Protein AF-A0A4V1R1K6-F1 (afdb_monomer)

Secondary structure (DSSP, 8-state):
----PPEEE-HHHHHHHHHHHHTT--HHHHHHHHHHT-PPPP-STT---THHHHHHHHH-HHHHHHHHHH-EEES---HHHHHHHHHHHS----EEE--TTT-EEEEE--HHHHHHHHHH--TTEEEEEEETTEEEEEEGGG-

pLDDT: mean 93.84, std 9.28, range [38.75, 98.69]

Solvent-accessible surface area (backbone atoms only — not comparable to full-atom values): 8120 Å² total; per-residue (Å²): 129,87,79,75,75,66,24,76,32,51,53,63,58,47,41,45,52,32,48,46,45,64,75,65,48,50,63,69,53,48,54,48,23,37,74,72,61,68,59,73,84,55,88,57,98,76,64,51,69,46,65,57,52,28,57,46,34,76,78,38,46,70,50,49,53,36,30,62,76,75,35,41,24,28,66,56,78,51,54,69,58,49,48,52,38,44,34,54,66,65,71,42,77,72,50,74,40,84,48,87,93,60,43,22,33,37,37,73,49,55,77,65,56,46,52,53,52,62,58,33,49,19,89,63,46,45,81,40,84,72,54,91,59,26,32,32,39,30,47,49,92,74,109

Structure (mmCIF, N/CA/C/O backbone):
data_AF-A0A4V1R1K6-F1
#
_entry.id   AF-A0A4V1R1K6-F1
#
loop_
_atom_site.group_PDB
_atom_site.id
_atom_site.type_symbol
_atom_site.label_atom_id
_atom_site.label_alt_id
_atom_site.label_comp_id
_atom_site.label_asym_id
_atom_site.label_entity_id
_atom_site.label_seq_id
_atom_site.pdbx_PDB_ins_code
_atom_site.Cartn_x
_atom_site.Cartn_y
_atom_site.Cartn_z
_atom_site.occupancy
_atom_site.B_iso_or_equiv
_atom_site.auth_seq_id
_atom_site.auth_comp_id
_atom_site.auth_asym_id
_atom_site.auth_atom_id
_atom_site.pdbx_PDB_model_num
ATOM 1 N N . MET A 1 1 ? 1.225 -26.302 6.228 1.00 38.75 1 MET A N 1
ATOM 2 C CA . MET A 1 1 ? 1.444 -24.854 6.420 1.00 38.75 1 MET A CA 1
ATOM 3 C C . MET A 1 1 ? 0.211 -24.168 5.879 1.00 38.75 1 MET A C 1
ATOM 5 O O . MET A 1 1 ? -0.036 -24.297 4.688 1.00 38.75 1 MET A O 1
ATOM 9 N N . SER A 1 2 ? -0.620 -23.575 6.734 1.00 41.19 2 SER A N 1
ATOM 10 C CA . SER A 1 2 ? -1.810 -22.861 6.271 1.00 41.19 2 SER A CA 1
ATOM 11 C C . SER A 1 2 ? -1.349 -21.675 5.433 1.00 41.19 2 SER A C 1
ATOM 13 O O . SER A 1 2 ? -0.688 -20.775 5.942 1.00 41.19 2 SER A O 1
ATOM 15 N N . THR A 1 3 ? -1.617 -21.717 4.134 1.00 48.78 3 THR A N 1
ATOM 16 C CA . THR A 1 3 ? -1.429 -20.585 3.229 1.00 48.78 3 THR A CA 1
ATOM 17 C C . THR A 1 3 ? -2.539 -19.589 3.523 1.00 48.78 3 THR A C 1
ATOM 19 O O . THR A 1 3 ? -3.553 -19.569 2.826 1.00 48.78 3 THR A O 1
ATOM 22 N N . GLU A 1 4 ? -2.410 -18.827 4.609 1.00 65.75 4 GLU A N 1
ATOM 23 C CA . GLU A 1 4 ? -3.283 -17.676 4.813 1.00 65.75 4 GLU A CA 1
ATOM 24 C C . GLU A 1 4 ? -3.049 -16.719 3.648 1.00 65.75 4 GLU A C 1
ATOM 26 O O . GLU A 1 4 ? -1.945 -16.218 3.430 1.00 65.75 4 GLU A O 1
ATOM 31 N N . GLN A 1 5 ? -4.084 -16.553 2.827 1.00 74.62 5 GLN A N 1
ATOM 32 C CA . GLN A 1 5 ? -4.049 -15.608 1.725 1.00 74.62 5 GLN A CA 1
ATOM 33 C C . GLN A 1 5 ? -3.929 -14.190 2.302 1.00 74.62 5 GLN A C 1
ATOM 35 O O . GLN A 1 5 ? -4.580 -13.893 3.309 1.00 74.62 5 GLN A O 1
ATOM 40 N N . PRO A 1 6 ? -3.113 -13.311 1.693 1.00 85.31 6 PRO A N 1
ATOM 41 C CA . PRO A 1 6 ? -2.969 -11.944 2.174 1.00 85.31 6 PRO A CA 1
ATOM 42 C C . PRO A 1 6 ? -4.320 -11.223 2.132 1.00 85.31 6 PRO A C 1
ATOM 44 O O . PRO A 1 6 ? -5.139 -11.473 1.243 1.00 85.31 6 PRO A O 1
ATOM 47 N N . ALA A 1 7 ? -4.543 -10.301 3.072 1.00 96.56 7 ALA A N 1
ATOM 48 C CA . ALA A 1 7 ? -5.700 -9.417 3.018 1.00 96.56 7 ALA A CA 1
ATOM 49 C C . ALA A 1 7 ? -5.720 -8.675 1.675 1.00 96.56 7 ALA A C 1
ATOM 51 O O . ALA A 1 7 ? -4.693 -8.173 1.223 1.00 96.56 7 ALA A O 1
ATOM 52 N N . LEU A 1 8 ? -6.878 -8.616 1.022 1.00 97.69 8 LEU A N 1
ATOM 53 C CA . LEU A 1 8 ? -7.015 -7.937 -0.261 1.00 97.69 8 LEU A CA 1
ATOM 54 C C . LEU A 1 8 ? -7.583 -6.540 -0.045 1.00 97.69 8 LEU A C 1
ATOM 56 O O . LEU A 1 8 ? -8.764 -6.398 0.274 1.00 97.69 8 LEU A O 1
ATOM 60 N N . LEU A 1 9 ? -6.766 -5.517 -0.277 1.00 98.44 9 LEU A N 1
ATOM 61 C CA . LEU A 1 9 ? -7.178 -4.117 -0.193 1.00 98.44 9 LEU A CA 1
ATOM 62 C C . LEU A 1 9 ? -7.427 -3.525 -1.580 1.00 98.44 9 LEU A C 1
ATOM 64 O O . LEU A 1 9 ? -6.818 -3.939 -2.575 1.00 98.44 9 LEU A O 1
ATOM 68 N N . SER A 1 10 ? -8.327 -2.542 -1.665 1.00 98.12 10 SER A N 1
ATOM 69 C CA . SER A 1 10 ? -8.318 -1.661 -2.831 1.00 98.12 10 SER A CA 1
ATOM 70 C C . SER A 1 10 ? -7.004 -0.868 -2.857 1.00 98.12 10 SER A C 1
ATOM 72 O O . SER A 1 10 ? -6.302 -0.760 -1.850 1.00 98.12 10 SER A O 1
ATOM 74 N N . GLN A 1 11 ? -6.645 -0.306 -4.012 1.00 97.44 11 GLN A N 1
ATOM 75 C CA . GLN A 1 11 ? -5.442 0.524 -4.094 1.00 97.44 11 GLN A CA 1
ATOM 76 C C . GLN A 1 11 ? -5.547 1.786 -3.226 1.00 97.44 11 GLN A C 1
ATOM 78 O O . GLN A 1 11 ? -4.530 2.257 -2.728 1.00 97.44 11 GLN A O 1
ATOM 83 N N . TRP A 1 12 ? -6.761 2.309 -3.031 1.00 97.06 12 TRP A N 1
ATOM 84 C CA . TRP A 1 12 ? -7.000 3.464 -2.172 1.00 97.06 12 TRP A CA 1
ATOM 85 C C . TRP A 1 12 ? -6.819 3.110 -0.695 1.00 97.06 12 TRP A C 1
ATOM 87 O O . TRP A 1 12 ? -6.033 3.763 -0.022 1.00 97.06 12 TRP A O 1
ATOM 97 N N . ASP A 1 13 ? -7.430 2.021 -0.215 1.00 98.44 13 ASP A N 1
ATOM 98 C CA . ASP A 1 13 ? -7.288 1.594 1.189 1.00 98.44 13 ASP A CA 1
ATOM 99 C C . ASP A 1 13 ? -5.831 1.271 1.539 1.00 98.44 13 ASP A C 1
ATOM 101 O O . ASP A 1 13 ? -5.358 1.597 2.625 1.00 98.44 13 ASP A O 1
ATOM 105 N N . ALA A 1 14 ? -5.097 0.667 0.597 1.00 98.44 14 ALA A N 1
ATOM 106 C CA . ALA A 1 14 ? -3.663 0.448 0.740 1.00 98.44 14 ALA A CA 1
ATOM 107 C C . ALA A 1 14 ? -2.898 1.771 0.892 1.00 98.44 14 ALA A C 1
ATOM 109 O O . ALA A 1 14 ? -2.032 1.876 1.752 1.00 98.44 14 ALA A O 1
ATOM 110 N N . LEU A 1 15 ? -3.229 2.789 0.090 1.00 97.69 15 LEU A N 1
ATOM 111 C CA . LEU A 1 15 ? -2.595 4.105 0.178 1.00 97.69 15 LEU A CA 1
ATOM 112 C C . LEU A 1 15 ? -2.906 4.800 1.512 1.00 97.69 15 LEU A C 1
ATOM 114 O O . LEU A 1 15 ? -1.998 5.357 2.118 1.00 97.69 15 LEU A O 1
ATOM 118 N N . LEU A 1 16 ? -4.150 4.722 1.996 1.00 98.31 16 LEU A N 1
ATOM 119 C CA . LEU A 1 16 ? -4.532 5.255 3.309 1.00 98.31 16 LEU A CA 1
ATOM 120 C C . LEU A 1 16 ? -3.752 4.570 4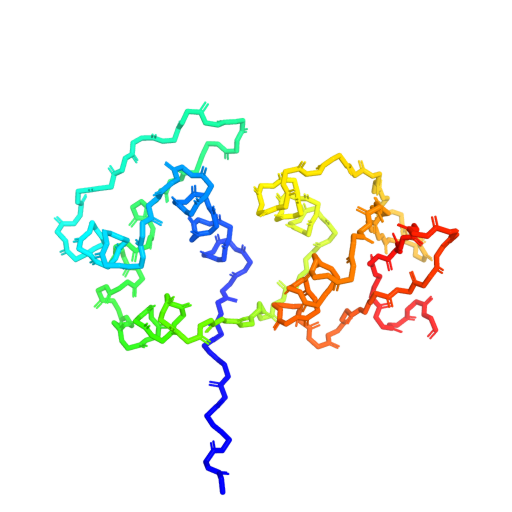.440 1.00 98.31 16 LEU A C 1
ATOM 122 O O . LEU A 1 16 ? -3.243 5.238 5.336 1.00 98.31 16 LEU A O 1
ATOM 126 N N . LEU A 1 17 ? -3.622 3.242 4.386 1.00 98.44 17 LEU A N 1
ATOM 127 C CA . LEU A 1 17 ? -2.861 2.487 5.379 1.00 98.44 17 LEU A CA 1
ATOM 128 C C . LEU A 1 17 ? -1.374 2.873 5.372 1.00 98.44 17 LEU A C 1
ATOM 130 O O . LEU A 1 17 ? -0.791 3.086 6.435 1.00 98.44 17 LEU A O 1
ATOM 134 N N . GLU A 1 18 ? -0.761 3.001 4.192 1.00 97.88 18 GLU A N 1
ATOM 135 C CA . GLU A 1 18 ? 0.627 3.467 4.095 1.00 97.88 18 GLU A CA 1
ATOM 136 C C . GLU A 1 18 ? 0.791 4.933 4.501 1.00 97.88 18 GLU A C 1
ATOM 138 O O . GLU A 1 18 ? 1.842 5.286 5.023 1.00 97.88 18 GLU A O 1
ATOM 143 N N . GLY A 1 19 ? -0.232 5.774 4.337 1.00 97.06 19 GLY A N 1
ATOM 144 C CA . GLY A 1 19 ? -0.215 7.154 4.827 1.00 97.06 19 GLY A CA 1
ATOM 145 C C . GLY A 1 19 ? -0.082 7.228 6.344 1.00 97.06 19 GLY A C 1
ATOM 146 O O . GLY A 1 19 ? 0.794 7.927 6.849 1.00 97.06 19 GLY A O 1
ATOM 147 N N . LEU A 1 20 ? -0.855 6.420 7.078 1.00 97.94 20 LEU A N 1
ATOM 148 C CA . LEU A 1 20 ? -0.720 6.328 8.536 1.00 97.94 20 LEU A CA 1
ATOM 149 C C . LEU A 1 20 ? 0.664 5.802 8.955 1.00 97.94 20 LEU A C 1
ATOM 151 O O . LEU A 1 20 ? 1.267 6.325 9.892 1.00 97.94 20 LEU A O 1
ATOM 155 N N . ARG A 1 21 ? 1.207 4.808 8.239 1.00 97.25 21 ARG A N 1
ATOM 156 C CA . ARG A 1 2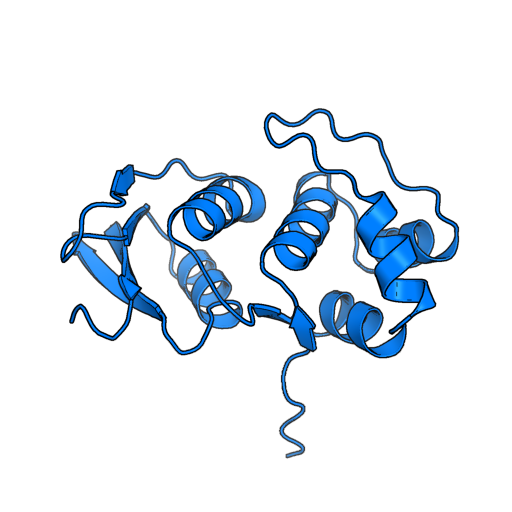1 ? 2.565 4.290 8.492 1.00 97.25 21 ARG A CA 1
ATOM 157 C C . ARG A 1 21 ? 3.641 5.337 8.213 1.00 97.25 21 ARG A C 1
ATOM 159 O O . ARG A 1 21 ? 4.561 5.488 9.012 1.00 97.25 21 ARG A O 1
ATOM 166 N N . ALA A 1 22 ? 3.515 6.083 7.118 1.00 95.12 22 ALA A N 1
ATOM 167 C CA . ALA A 1 22 ? 4.420 7.173 6.763 1.00 95.12 22 ALA A CA 1
ATOM 168 C C . ALA A 1 22 ? 4.355 8.327 7.778 1.00 95.12 22 ALA A C 1
ATOM 170 O O . ALA A 1 22 ? 5.374 8.957 8.052 1.00 95.12 22 ALA A O 1
ATOM 171 N N . ALA A 1 23 ? 3.189 8.549 8.393 1.00 94.06 23 ALA A N 1
ATOM 172 C CA . ALA A 1 23 ? 3.007 9.471 9.513 1.00 94.06 23 ALA A CA 1
ATOM 173 C C . ALA A 1 23 ? 3.570 8.944 10.852 1.00 94.06 23 ALA A C 1
ATOM 175 O O . ALA A 1 23 ? 3.527 9.652 11.856 1.00 94.06 23 ALA A O 1
ATOM 176 N N . GLY A 1 24 ? 4.119 7.724 10.878 1.00 95.25 24 GLY A N 1
ATOM 177 C CA . GLY A 1 24 ? 4.814 7.151 12.031 1.00 95.25 24 GLY A CA 1
ATOM 178 C C . GLY A 1 24 ? 3.951 6.299 12.959 1.00 95.25 24 GLY A C 1
ATOM 179 O O . GLY A 1 24 ? 4.438 5.906 14.017 1.00 95.25 24 GLY A O 1
ATOM 180 N N . PHE A 1 25 ? 2.706 5.986 12.588 1.00 97.75 25 PHE A N 1
ATOM 181 C CA . PHE A 1 25 ? 1.831 5.169 13.426 1.00 97.75 25 PHE A CA 1
ATOM 182 C C . PHE A 1 25 ? 2.279 3.701 13.419 1.00 97.75 25 PHE A C 1
ATOM 184 O O . PHE A 1 25 ? 2.499 3.097 12.364 1.00 97.75 25 PHE A O 1
ATOM 191 N N . SER A 1 26 ? 2.350 3.102 14.605 1.00 98.25 26 SER A N 1
ATOM 192 C CA . SER A 1 26 ? 2.483 1.654 14.787 1.00 98.25 26 SER A CA 1
ATOM 193 C C . SER A 1 26 ? 1.201 0.910 14.398 1.00 98.25 26 SER A C 1
ATOM 195 O O . SER A 1 26 ? 0.121 1.490 14.292 1.00 98.25 26 SER A O 1
ATOM 197 N N . ASN A 1 27 ? 1.291 -0.409 14.215 1.00 98.31 27 ASN A N 1
ATOM 198 C CA . ASN A 1 27 ? 0.125 -1.234 13.892 1.00 98.31 27 ASN A CA 1
ATOM 199 C C . ASN A 1 27 ? -0.962 -1.149 14.979 1.00 98.31 27 ASN A C 1
ATOM 201 O O . ASN A 1 27 ? -2.153 -1.124 14.667 1.00 98.31 27 ASN A O 1
ATOM 205 N N . GLU A 1 28 ? -0.560 -1.096 16.247 1.00 98.12 28 GLU A N 1
ATOM 206 C CA . GLU A 1 28 ? -1.454 -0.968 17.394 1.00 98.12 28 GLU A CA 1
ATOM 207 C C . GLU A 1 28 ? -2.172 0.388 17.395 1.00 98.12 28 GLU A C 1
ATOM 209 O O . GLU A 1 28 ? -3.388 0.436 17.593 1.00 98.12 28 GLU A O 1
ATOM 214 N N . GLU A 1 29 ? -1.446 1.474 17.115 1.00 98.56 29 GLU A N 1
ATOM 215 C CA . GLU A 1 29 ? -2.011 2.824 17.007 1.00 98.56 29 GLU A CA 1
ATOM 216 C C . GLU A 1 29 ? -2.959 2.942 15.813 1.00 98.56 29 GLU A C 1
ATOM 218 O O . GLU A 1 29 ? -4.051 3.485 15.967 1.00 98.56 29 GLU A O 1
ATOM 223 N N . ILE A 1 30 ? -2.599 2.372 14.656 1.00 98.69 30 ILE A N 1
ATOM 224 C CA . ILE A 1 30 ? -3.468 2.323 13.471 1.00 98.69 30 ILE A CA 1
ATOM 225 C C . ILE A 1 30 ? -4.790 1.635 13.816 1.00 98.69 30 ILE A C 1
ATOM 227 O O . ILE A 1 30 ? -5.859 2.184 13.557 1.00 98.69 30 ILE A O 1
ATOM 231 N N . LEU A 1 31 ? -4.744 0.445 14.424 1.00 98.56 31 LEU A N 1
ATOM 232 C CA . LEU A 1 31 ? -5.963 -0.283 14.781 1.00 98.56 31 LEU A CA 1
ATOM 233 C C . LEU A 1 31 ? -6.788 0.450 15.836 1.00 98.56 31 LEU A C 1
ATOM 235 O O . LEU A 1 31 ? -8.014 0.452 15.746 1.00 98.56 31 LEU A O 1
ATOM 239 N N . SER A 1 32 ? -6.139 1.069 16.823 1.00 98.25 32 SER A N 1
ATOM 240 C CA . SER A 1 32 ? -6.833 1.871 17.829 1.00 98.25 32 SER A CA 1
ATOM 241 C C . SER A 1 32 ? -7.551 3.058 17.185 1.00 98.25 32 SER A C 1
ATOM 243 O O . SER A 1 32 ? -8.756 3.195 17.373 1.00 98.25 32 SER A O 1
ATOM 245 N N . ALA A 1 33 ? -6.849 3.852 16.372 1.00 98.25 33 ALA A N 1
ATOM 246 C CA . ALA A 1 33 ? -7.393 5.026 15.693 1.00 98.25 33 ALA A CA 1
ATOM 247 C C . ALA A 1 33 ? -8.553 4.671 14.751 1.00 98.25 33 ALA A C 1
ATOM 249 O O . ALA A 1 33 ? -9.584 5.339 14.749 1.00 98.25 33 ALA A O 1
ATOM 250 N N . ILE A 1 34 ? -8.429 3.578 13.989 1.00 98.31 34 ILE A N 1
ATOM 251 C CA . 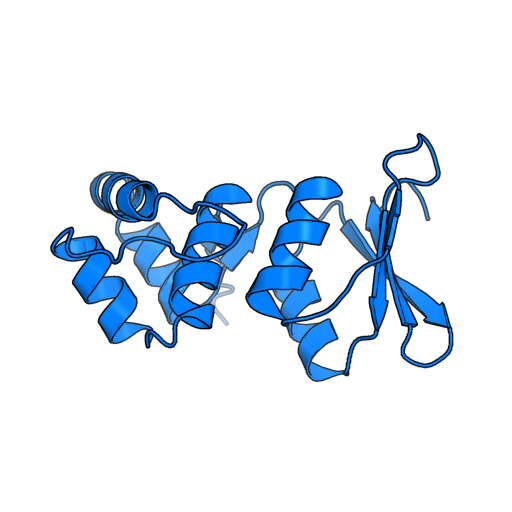ILE A 1 34 ? -9.500 3.083 13.112 1.00 98.31 34 ILE A CA 1
ATOM 252 C C . ILE A 1 34 ? -10.740 2.675 13.923 1.00 98.31 34 ILE A C 1
ATOM 254 O O . ILE A 1 34 ? -11.860 2.985 13.524 1.00 98.31 34 ILE A O 1
ATOM 258 N N . ARG A 1 35 ? -10.556 1.990 15.062 1.00 97.50 35 ARG A N 1
ATOM 259 C CA . ARG A 1 35 ? -11.660 1.530 15.924 1.00 97.50 35 ARG A CA 1
ATOM 260 C C . ARG A 1 35 ? -12.382 2.675 16.625 1.00 97.50 35 ARG A C 1
ATOM 262 O O . ARG A 1 35 ? -13.598 2.608 16.780 1.00 97.50 35 ARG A O 1
ATOM 269 N N . THR A 1 36 ? -11.647 3.684 17.088 1.00 96.88 36 THR A N 1
ATOM 270 C CA . THR A 1 36 ? -12.223 4.841 17.791 1.00 96.88 36 THR A CA 1
ATOM 271 C C . THR A 1 36 ? -12.709 5.929 16.836 1.00 96.88 36 THR A C 1
ATOM 273 O O . THR A 1 36 ? -13.490 6.785 17.242 1.00 96.88 36 THR A O 1
ATOM 276 N N . GLY A 1 37 ? -12.276 5.898 15.571 1.00 95.62 37 GLY A N 1
ATOM 277 C CA . GLY A 1 37 ? -12.506 6.965 14.594 1.00 95.62 37 GLY A CA 1
ATOM 278 C C . GLY A 1 37 ? -11.594 8.182 14.794 1.00 95.62 37 GLY A C 1
ATOM 279 O O . GLY A 1 37 ? -11.737 9.181 14.085 1.00 95.62 37 GLY A O 1
ATOM 280 N N . GLU A 1 38 ? -10.646 8.113 15.733 1.00 96.38 38 GLU A N 1
ATOM 281 C CA . GLU A 1 38 ? -9.693 9.178 16.063 1.00 96.38 38 GLU A CA 1
ATOM 282 C C . GLU A 1 38 ? -8.501 9.149 15.099 1.00 96.38 38 GLU A C 1
ATOM 284 O O . GLU A 1 38 ? -7.366 8.846 15.465 1.00 96.38 38 GLU A O 1
ATOM 289 N N . LEU A 1 39 ? -8.780 9.428 13.828 1.00 96.75 39 LEU A N 1
ATOM 290 C CA . LEU A 1 39 ? -7.782 9.445 12.763 1.00 96.75 39 LEU A CA 1
ATOM 291 C C . LEU A 1 39 ? -7.238 10.865 12.550 1.00 96.75 39 LEU A C 1
ATOM 293 O O . LEU A 1 39 ? -7.990 11.835 12.693 1.00 96.75 39 LEU A O 1
ATOM 297 N N . PRO A 1 40 ? -5.945 11.007 12.205 1.00 95.12 40 PRO A N 1
ATOM 298 C CA . PRO A 1 40 ? -5.337 12.313 11.995 1.00 95.12 40 PRO A CA 1
ATOM 299 C C . PRO A 1 40 ? -5.907 13.000 10.751 1.00 95.12 40 PRO A C 1
ATOM 301 O O . PRO A 1 40 ? -6.485 12.366 9.869 1.00 95.12 40 PRO A O 1
ATOM 304 N N . GLN A 1 41 ? -5.689 14.308 10.655 1.00 93.62 41 GLN A N 1
ATOM 305 C CA . GLN A 1 41 ? -5.823 15.007 9.385 1.00 93.62 41 GLN A CA 1
ATOM 306 C C . GLN A 1 41 ? -4.562 14.766 8.550 1.00 93.62 41 GLN A C 1
ATOM 308 O O . GLN A 1 41 ? -3.451 14.826 9.075 1.00 93.62 41 GLN A O 1
ATOM 313 N N . ASP A 1 42 ? -4.726 14.501 7.256 1.00 92.44 42 ASP A N 1
ATOM 314 C CA . ASP A 1 42 ? -3.584 14.392 6.355 1.00 92.44 42 ASP A CA 1
ATOM 315 C C . ASP A 1 42 ? -3.051 15.776 5.967 1.00 92.44 42 ASP A C 1
ATOM 317 O O . ASP A 1 42 ? -3.777 16.607 5.416 1.00 92.44 42 ASP A O 1
ATOM 321 N N . GLU A 1 43 ? -1.768 16.005 6.231 1.00 86.75 43 GLU A N 1
ATOM 322 C CA . GLU A 1 43 ? -1.041 17.218 5.830 1.00 86.75 43 GLU A CA 1
ATOM 323 C C . GLU A 1 43 ? -0.152 16.982 4.597 1.00 86.75 43 GLU A C 1
ATOM 325 O O . GLU A 1 43 ? 0.566 17.878 4.151 1.00 86.75 43 GLU A O 1
ATOM 330 N N . SER A 1 44 ? -0.187 15.769 4.037 1.00 86.69 44 SER A N 1
ATOM 331 C CA . SER A 1 44 ? 0.575 15.414 2.846 1.00 86.69 44 SER A CA 1
ATOM 332 C C . SER A 1 44 ? -0.047 15.988 1.564 1.00 86.69 44 SER A C 1
ATOM 334 O O . SER A 1 44 ? -1.204 16.409 1.523 1.00 86.69 44 SER A O 1
ATOM 336 N N . GLU A 1 45 ? 0.710 15.944 0.465 1.00 85.56 45 GLU A N 1
ATOM 337 C CA . GLU A 1 45 ? 0.210 16.313 -0.870 1.00 85.56 45 GLU A CA 1
ATOM 338 C C . GLU A 1 45 ? -0.900 15.383 -1.397 1.00 85.56 45 GLU A C 1
ATOM 340 O O . GLU A 1 45 ? -1.506 15.668 -2.430 1.00 85.56 45 GLU A O 1
ATOM 345 N N . PHE A 1 46 ? -1.139 14.246 -0.735 1.00 88.50 46 PHE A N 1
ATOM 346 C CA . PHE A 1 46 ? -2.092 13.234 -1.182 1.00 88.50 46 PHE A CA 1
ATOM 347 C C . PHE A 1 46 ? -3.517 13.469 -0.666 1.00 88.50 46 PHE A C 1
ATOM 349 O O . PHE A 1 46 ? -4.438 12.855 -1.206 1.00 88.50 46 PHE A O 1
ATOM 356 N N . HIS A 1 47 ? -3.706 14.358 0.318 1.00 90.12 47 HIS A N 1
ATOM 357 C CA . HIS A 1 47 ? -5.007 14.698 0.907 1.00 90.12 47 HIS A CA 1
ATOM 358 C C . HIS A 1 47 ? -5.832 13.456 1.282 1.00 90.12 47 HIS A C 1
ATOM 360 O O . HIS A 1 47 ? -6.982 13.288 0.870 1.00 90.12 47 HIS A O 1
ATOM 366 N N . LEU A 1 48 ? -5.202 12.551 2.026 1.00 95.06 48 LEU A N 1
ATOM 367 C CA . LEU A 1 48 ? -5.751 11.252 2.391 1.00 95.06 48 LEU A CA 1
ATOM 368 C C . LEU A 1 48 ? -6.877 11.398 3.421 1.00 95.06 48 LEU A C 1
ATOM 370 O O . LEU A 1 48 ? -6.666 11.840 4.548 1.00 95.06 48 LEU A O 1
ATOM 374 N N . ASP A 1 49 ? -8.084 10.974 3.046 1.00 96.38 49 ASP A N 1
ATOM 375 C CA . ASP A 1 49 ? -9.199 10.855 3.985 1.00 96.38 49 ASP A CA 1
ATOM 376 C C . ASP A 1 49 ? -9.150 9.502 4.701 1.00 96.38 49 ASP A C 1
ATOM 378 O O . ASP A 1 49 ? -9.743 8.505 4.267 1.00 96.38 49 ASP A O 1
ATOM 382 N N . TYR A 1 50 ? -8.425 9.469 5.818 1.00 98.06 50 TYR A N 1
ATOM 383 C CA . TYR A 1 50 ? -8.266 8.256 6.612 1.00 98.06 50 TYR A CA 1
ATOM 384 C C . TYR A 1 50 ? -9.587 7.737 7.190 1.00 98.06 50 TYR A C 1
ATOM 386 O O . TYR A 1 50 ? -9.662 6.544 7.482 1.00 98.06 50 TYR A O 1
ATOM 394 N N . GLN A 1 51 ? -10.645 8.557 7.307 1.00 97.75 51 GLN A N 1
ATOM 395 C CA . GLN A 1 51 ? -11.947 8.111 7.836 1.00 97.75 51 GLN A CA 1
ATOM 396 C C . GLN A 1 51 ? -12.547 6.962 7.016 1.00 97.75 51 GLN A C 1
ATOM 398 O O . GLN A 1 51 ? -13.266 6.116 7.551 1.00 97.75 51 GLN A O 1
ATOM 403 N N . SER A 1 52 ? -12.166 6.845 5.742 1.00 97.12 52 SER A N 1
ATOM 404 C CA . SER A 1 52 ? -12.518 5.698 4.900 1.00 97.12 52 SER A CA 1
ATOM 405 C C . SER A 1 52 ? -12.054 4.350 5.487 1.00 97.12 52 SER A C 1
ATOM 407 O O . SER A 1 52 ? -12.731 3.341 5.297 1.00 97.12 52 SER A O 1
ATOM 409 N N . LEU A 1 53 ? -10.958 4.309 6.257 1.00 98.38 53 LEU A N 1
ATOM 410 C CA . LEU A 1 53 ? -10.505 3.091 6.943 1.00 98.38 53 LEU A CA 1
ATOM 411 C C . LEU A 1 53 ? -11.412 2.705 8.118 1.00 98.38 53 LEU A C 1
ATOM 413 O O . LEU A 1 53 ? -11.634 1.515 8.335 1.00 98.38 53 LEU A O 1
ATOM 417 N N . ALA A 1 54 ? -11.968 3.678 8.848 1.00 98.31 54 ALA A N 1
ATOM 418 C CA . ALA A 1 54 ? -12.954 3.416 9.900 1.00 98.31 54 ALA A CA 1
ATOM 419 C C . ALA A 1 54 ? -14.258 2.858 9.308 1.00 98.31 54 ALA A C 1
ATOM 421 O O . ALA A 1 54 ? -14.816 1.891 9.829 1.00 98.31 54 ALA A O 1
ATOM 422 N N . VAL A 1 55 ? -14.694 3.395 8.162 1.00 98.19 55 VAL A N 1
ATOM 423 C CA . VAL A 1 55 ? -15.835 2.855 7.405 1.00 98.19 55 VAL A CA 1
ATOM 424 C C . VAL A 1 55 ? -15.562 1.419 6.947 1.00 98.19 55 VAL A C 1
ATOM 426 O O . VAL A 1 55 ? -16.406 0.546 7.144 1.00 98.19 55 VAL A O 1
ATOM 429 N N . LEU A 1 56 ? -14.375 1.146 6.391 1.00 98.19 56 LEU A N 1
ATOM 430 C CA . LEU A 1 56 ? -13.984 -0.208 5.988 1.00 98.19 56 LEU A CA 1
ATOM 431 C C . LEU A 1 56 ? -13.936 -1.170 7.182 1.00 98.19 56 LEU A C 1
ATOM 433 O O . LEU A 1 56 ? -14.354 -2.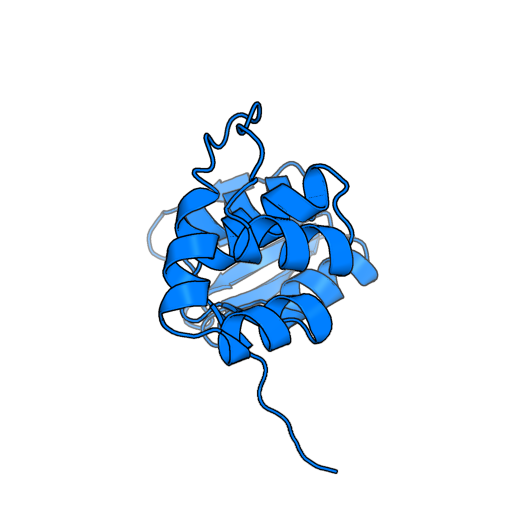317 7.055 1.00 98.19 56 LEU A O 1
ATOM 437 N N . TYR A 1 57 ? -13.454 -0.720 8.341 1.00 98.25 57 TYR A N 1
ATOM 438 C CA . TYR A 1 57 ? -13.404 -1.535 9.555 1.00 98.25 57 TYR A CA 1
ATOM 439 C C . TYR A 1 57 ? -14.795 -1.876 10.090 1.00 98.25 57 TYR A C 1
ATOM 441 O O . TYR A 1 57 ? -15.011 -3.001 10.532 1.00 98.25 57 TYR A O 1
ATOM 449 N N . ALA A 1 58 ? -15.743 -0.938 10.030 1.00 98.06 58 ALA A N 1
ATOM 450 C CA . ALA A 1 58 ? -17.119 -1.182 10.453 1.00 98.06 58 ALA A CA 1
ATOM 451 C C . ALA A 1 58 ? -17.810 -2.274 9.612 1.00 98.06 58 ALA A C 1
ATOM 453 O O . ALA A 1 58 ? -18.630 -3.023 10.141 1.00 98.06 58 ALA A O 1
ATOM 454 N N . ASP A 1 59 ? -17.462 -2.380 8.326 1.00 97.94 59 ASP A N 1
ATOM 455 C CA . ASP A 1 59 ? -17.991 -3.391 7.402 1.00 97.94 59 ASP A CA 1
ATOM 456 C C . ASP A 1 59 ? -17.202 -4.716 7.457 1.00 97.94 59 ASP A C 1
ATOM 458 O O . ASP A 1 59 ? -17.778 -5.804 7.485 1.00 97.94 59 ASP A O 1
ATOM 462 N N . GLN A 1 60 ? -15.867 -4.643 7.488 1.00 97.81 60 GLN A N 1
ATOM 463 C CA . GLN A 1 60 ? -14.955 -5.785 7.351 1.00 97.81 60 GLN A CA 1
ATOM 464 C C . GLN A 1 60 ? -13.793 -5.720 8.366 1.00 97.81 60 GLN A C 1
ATOM 466 O O . GLN A 1 60 ? -12.627 -5.580 7.976 1.00 97.81 60 GLN A O 1
ATOM 471 N N . PRO A 1 61 ? -14.060 -5.882 9.675 1.00 97.38 61 PRO A N 1
ATOM 472 C CA . PRO A 1 61 ? -13.049 -5.691 10.720 1.00 97.38 61 PRO A CA 1
ATOM 473 C C . PRO A 1 61 ? -11.876 -6.670 10.591 1.00 97.38 61 PRO A C 1
ATOM 475 O O . PRO A 1 61 ? -10.715 -6.266 10.639 1.00 97.38 61 PRO A O 1
ATOM 478 N N . GLU A 1 62 ? -12.149 -7.952 10.325 1.00 96.88 62 GLU A N 1
ATOM 479 C CA . GLU A 1 62 ? -11.092 -8.958 10.160 1.00 96.88 62 GLU A CA 1
ATOM 480 C C . GLU A 1 62 ? -10.182 -8.683 8.953 1.00 96.88 62 GLU A C 1
ATOM 482 O O . GLU A 1 62 ? -9.000 -9.030 8.973 1.00 96.88 62 GLU A O 1
ATOM 487 N N . LEU A 1 63 ? -10.719 -8.085 7.880 1.00 97.44 63 LEU A N 1
ATOM 488 C CA . LEU A 1 63 ? -9.923 -7.728 6.705 1.00 97.44 63 LEU A CA 1
ATOM 489 C C . LEU A 1 63 ? -8.883 -6.674 7.079 1.00 97.44 63 LEU A C 1
ATOM 491 O O . LEU A 1 63 ? -7.708 -6.839 6.749 1.00 97.44 63 LEU A O 1
ATOM 495 N N . VAL A 1 64 ? -9.320 -5.619 7.767 1.00 98.19 64 VAL A N 1
ATOM 496 C CA . VAL A 1 64 ? -8.456 -4.517 8.197 1.00 98.19 64 VAL A CA 1
ATOM 497 C C . VAL A 1 64 ? -7.429 -5.009 9.214 1.00 98.19 64 VAL A C 1
ATOM 499 O O . VAL A 1 64 ? -6.243 -4.736 9.054 1.00 98.19 64 VAL A O 1
ATOM 502 N N . GLU A 1 65 ? -7.835 -5.812 10.200 1.00 97.88 65 GLU A N 1
ATOM 503 C CA . GLU A 1 65 ? -6.907 -6.373 11.192 1.00 97.88 65 GLU A CA 1
ATOM 504 C C . GLU A 1 65 ? -5.825 -7.233 10.546 1.00 97.88 65 GLU A C 1
ATOM 506 O O . GLU A 1 65 ? -4.639 -7.068 10.843 1.00 97.88 65 GLU A O 1
ATOM 511 N N . ARG A 1 66 ? -6.198 -8.103 9.600 1.00 97.31 66 ARG A N 1
ATOM 512 C CA . ARG A 1 66 ? -5.213 -8.878 8.839 1.00 97.31 66 ARG A CA 1
ATOM 513 C C . ARG A 1 66 ? -4.313 -7.976 7.998 1.00 97.31 66 ARG A C 1
ATOM 515 O O . ARG A 1 66 ? -3.104 -8.182 8.013 1.00 97.31 66 ARG A O 1
ATOM 522 N N . ALA A 1 67 ? -4.863 -6.975 7.311 1.00 97.94 67 ALA A N 1
ATOM 523 C CA . ALA A 1 67 ? -4.078 -6.060 6.483 1.00 97.94 67 ALA A CA 1
ATOM 524 C C . ALA A 1 67 ? -3.026 -5.285 7.291 1.00 97.94 67 ALA A C 1
ATOM 526 O O . ALA A 1 67 ? -1.882 -5.146 6.849 1.00 97.94 67 ALA A O 1
ATOM 527 N N . VAL A 1 68 ? -3.392 -4.822 8.489 1.00 98.00 68 VAL A N 1
ATOM 528 C CA . VAL A 1 68 ? -2.487 -4.089 9.381 1.00 98.00 68 VAL A CA 1
ATOM 529 C C . VAL A 1 68 ? -1.428 -5.022 9.973 1.00 98.00 68 VAL A C 1
ATOM 531 O O . VAL A 1 68 ? -0.240 -4.717 9.898 1.00 98.00 68 VAL A O 1
ATOM 534 N N . LEU A 1 69 ? -1.830 -6.179 10.514 1.00 96.94 69 LEU A N 1
ATOM 535 C CA . LEU A 1 69 ? -0.945 -7.047 11.305 1.00 96.94 69 LEU A CA 1
ATOM 536 C C . LEU A 1 69 ? -0.123 -8.039 10.480 1.00 96.94 69 LEU A C 1
ATOM 538 O O . LEU A 1 69 ? 0.964 -8.440 10.896 1.00 96.94 69 LEU A O 1
ATOM 542 N N . LYS A 1 70 ? -0.669 -8.508 9.357 1.00 95.88 70 LYS A N 1
ATOM 543 C CA . LYS A 1 70 ? -0.089 -9.575 8.523 1.00 95.88 70 LYS A CA 1
ATOM 544 C C . LYS A 1 70 ? 0.286 -9.097 7.122 1.00 95.88 70 LYS A C 1
ATOM 546 O O . LYS A 1 70 ? 0.888 -9.858 6.369 1.00 95.88 70 LYS A O 1
ATOM 551 N N . GLY A 1 71 ? -0.030 -7.847 6.792 1.00 96.00 71 GLY A N 1
ATOM 552 C CA . GLY A 1 71 ? 0.169 -7.281 5.467 1.00 96.00 71 GLY A CA 1
ATOM 553 C C . GLY A 1 71 ? -0.998 -7.562 4.524 1.00 96.00 71 GLY A C 1
ATOM 554 O O . GLY A 1 71 ? -1.965 -8.259 4.846 1.00 96.00 71 GLY A O 1
ATOM 555 N N . TYR A 1 72 ? -0.906 -6.989 3.331 1.00 97.88 72 TYR A N 1
ATOM 556 C CA . TYR A 1 72 ? -1.961 -7.029 2.330 1.00 97.88 72 TYR A CA 1
ATOM 557 C C . TYR A 1 72 ? -1.386 -7.188 0.925 1.00 97.88 72 TYR A C 1
ATOM 559 O O . TYR A 1 72 ? -0.197 -6.998 0.681 1.00 97.88 72 TYR A O 1
ATOM 567 N N . ARG A 1 73 ? -2.275 -7.495 -0.015 1.00 98.12 73 ARG A N 1
ATOM 568 C CA . ARG A 1 73 ? -2.046 -7.379 -1.450 1.00 98.12 73 ARG A CA 1
ATOM 569 C C . ARG A 1 73 ? -3.114 -6.478 -2.056 1.00 98.12 73 ARG A C 1
ATOM 571 O O . ARG A 1 73 ? -4.280 -6.520 -1.666 1.00 98.12 73 ARG A O 1
ATOM 578 N N . ILE A 1 74 ? -2.720 -5.658 -3.018 1.00 98.44 74 ILE A N 1
ATOM 579 C CA . ILE A 1 74 ? -3.627 -4.764 -3.730 1.00 98.44 74 ILE A CA 1
ATOM 580 C C . ILE A 1 74 ? -4.414 -5.579 -4.761 1.00 98.44 74 ILE A C 1
ATOM 582 O O . ILE A 1 74 ? -3.837 -6.317 -5.558 1.00 98.44 74 ILE A O 1
ATOM 586 N N . LYS A 1 75 ? -5.745 -5.430 -4.773 1.00 97.38 75 LYS A N 1
ATOM 587 C CA . LYS A 1 75 ? -6.638 -6.124 -5.721 1.00 97.38 75 LYS A CA 1
ATOM 588 C C . LYS A 1 75 ? -6.289 -5.777 -7.168 1.00 97.38 75 LYS A C 1
ATOM 590 O O . LYS A 1 75 ? -6.028 -6.661 -7.981 1.00 97.38 75 LYS A O 1
ATOM 595 N N . TYR A 1 76 ? -6.231 -4.481 -7.463 1.00 96.44 76 TYR A N 1
ATOM 596 C CA . TYR A 1 76 ? -5.960 -3.940 -8.792 1.00 96.44 76 TYR A CA 1
ATOM 597 C C . TYR A 1 76 ? -5.059 -2.721 -8.670 1.00 96.44 76 TYR A C 1
ATOM 599 O O . TYR A 1 76 ? -5.335 -1.830 -7.870 1.00 96.44 76 TYR A O 1
ATOM 607 N N . ASN A 1 77 ? -4.001 -2.670 -9.471 1.00 97.00 77 ASN A N 1
ATOM 608 C CA . ASN A 1 77 ? -3.147 -1.497 -9.559 1.00 97.00 77 ASN A CA 1
ATOM 609 C C . ASN A 1 77 ? -3.424 -0.713 -10.843 1.00 97.00 77 ASN A C 1
ATOM 611 O O . ASN A 1 77 ? -3.637 -1.287 -11.910 1.00 97.00 77 ASN A O 1
ATOM 615 N N . THR A 1 78 ? -3.346 0.609 -10.731 1.00 95.56 78 THR A N 1
ATOM 616 C CA . THR A 1 78 ? -3.160 1.540 -11.848 1.00 95.56 78 THR A CA 1
ATOM 617 C C . THR A 1 78 ? -1.739 2.108 -11.810 1.00 95.56 78 THR A C 1
ATOM 619 O O . THR A 1 78 ? -1.133 2.159 -10.737 1.00 95.56 78 THR A O 1
ATOM 622 N N . VAL A 1 79 ? -1.220 2.602 -12.945 1.00 96.25 79 VAL A N 1
ATOM 623 C CA . VAL A 1 79 ? 0.082 3.306 -12.982 1.00 96.25 79 VAL A CA 1
ATOM 624 C C . VAL A 1 79 ? 0.093 4.470 -11.988 1.00 96.25 79 VAL A C 1
ATOM 626 O O . VAL A 1 79 ? 1.021 4.608 -11.198 1.00 96.25 79 VAL A O 1
ATOM 629 N N . GLY A 1 80 ? -0.960 5.296 -12.003 1.00 95.44 80 GLY A N 1
ATOM 630 C CA . GLY A 1 80 ? -1.060 6.470 -11.136 1.00 95.44 80 GLY A CA 1
ATOM 631 C C . GLY A 1 80 ? -1.073 6.107 -9.654 1.00 95.44 80 GLY A C 1
ATOM 632 O O . GLY A 1 80 ? -0.345 6.708 -8.874 1.00 95.44 80 GLY A O 1
ATOM 633 N N . GLY A 1 81 ? -1.841 5.090 -9.267 1.00 95.69 81 GLY A N 1
ATOM 634 C CA . GLY A 1 81 ? -1.869 4.658 -7.876 1.00 95.69 81 GLY A CA 1
ATOM 635 C C . GLY A 1 81 ? -0.582 3.954 -7.436 1.00 95.69 81 GLY A C 1
ATOM 636 O O . GLY A 1 81 ? -0.223 4.058 -6.272 1.00 95.69 81 GLY A O 1
ATOM 637 N N . LEU A 1 82 ? 0.139 3.266 -8.334 1.00 97.50 82 LEU A N 1
ATOM 638 C CA . LEU A 1 82 ? 1.461 2.707 -8.012 1.00 97.50 82 LEU A CA 1
ATOM 639 C C . LEU A 1 82 ? 2.482 3.810 -7.789 1.00 97.50 82 LEU A C 1
ATOM 641 O O . LEU A 1 82 ? 3.245 3.749 -6.834 1.00 97.50 82 LEU A O 1
ATOM 645 N N . ASN A 1 83 ? 2.452 4.831 -8.642 1.00 97.44 83 ASN A N 1
ATOM 646 C CA . ASN A 1 83 ? 3.260 6.023 -8.472 1.00 97.44 83 ASN A CA 1
ATOM 647 C C . ASN A 1 83 ? 3.012 6.662 -7.097 1.00 97.44 83 ASN A C 1
ATOM 649 O O . ASN A 1 83 ? 3.963 6.885 -6.356 1.00 97.44 83 ASN A O 1
ATOM 653 N N . SER A 1 84 ? 1.749 6.887 -6.720 1.00 96.62 84 SER A N 1
ATOM 654 C CA . SER A 1 84 ? 1.414 7.438 -5.399 1.00 96.62 84 SER A CA 1
ATOM 655 C C . SER A 1 84 ? 1.849 6.525 -4.253 1.00 96.62 84 SER A C 1
ATOM 657 O O . SER A 1 84 ? 2.458 7.002 -3.303 1.00 96.62 84 SER A O 1
ATOM 659 N N . TRP A 1 85 ? 1.599 5.217 -4.362 1.00 97.88 85 TRP A N 1
ATOM 660 C CA . TRP A 1 85 ? 1.985 4.249 -3.334 1.00 97.88 85 TRP A CA 1
ATOM 661 C C . TRP A 1 85 ? 3.500 4.229 -3.117 1.00 97.88 85 TRP A C 1
ATOM 663 O O . TRP A 1 85 ? 3.950 4.301 -1.985 1.00 97.88 85 TRP A O 1
ATOM 673 N N . ILE A 1 86 ? 4.297 4.202 -4.189 1.00 98.00 86 ILE A N 1
ATOM 674 C CA . ILE A 1 86 ? 5.765 4.192 -4.103 1.00 98.00 86 ILE A CA 1
ATOM 675 C C . ILE A 1 86 ? 6.286 5.491 -3.478 1.00 98.00 86 ILE A C 1
ATOM 677 O O . ILE A 1 86 ? 7.160 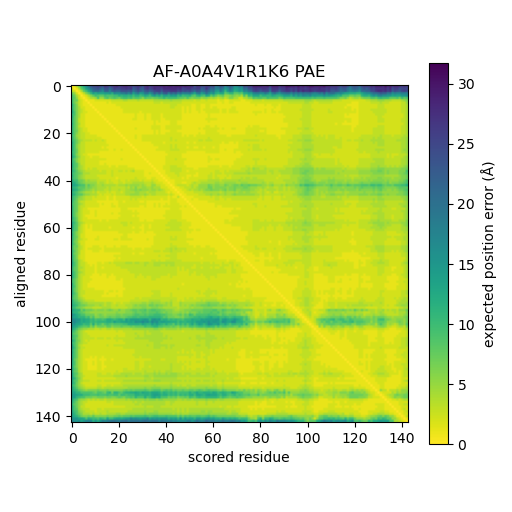5.446 -2.613 1.00 98.00 86 ILE A O 1
ATOM 681 N N . ARG A 1 87 ? 5.737 6.642 -3.885 1.00 97.00 87 ARG A N 1
ATOM 682 C CA . ARG A 1 87 ? 6.115 7.943 -3.318 1.00 97.00 87 ARG A CA 1
ATOM 683 C C . ARG A 1 87 ? 5.823 8.015 -1.824 1.00 97.00 87 ARG A C 1
ATOM 685 O O . ARG A 1 87 ? 6.669 8.488 -1.079 1.00 97.00 87 ARG A O 1
ATOM 692 N N . LEU A 1 88 ? 4.666 7.517 -1.397 1.00 96.12 88 LEU A N 1
ATOM 693 C CA . LEU A 1 88 ? 4.236 7.571 -0.004 1.00 96.12 88 LEU A CA 1
ATOM 694 C C . LEU A 1 88 ? 4.933 6.512 0.864 1.00 96.12 88 LEU A C 1
ATOM 696 O O . LEU A 1 88 ? 5.598 6.847 1.836 1.0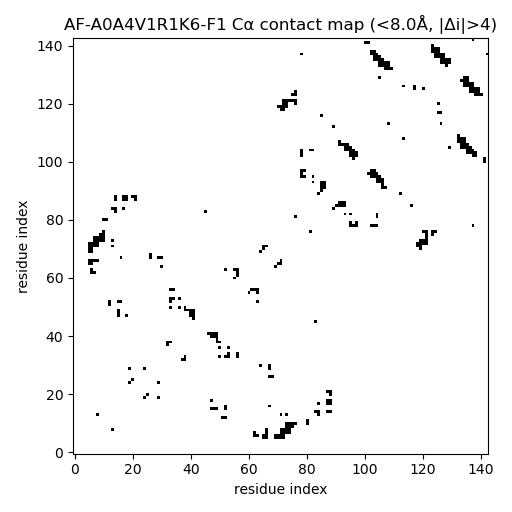0 96.12 88 LEU A O 1
ATOM 700 N N . ALA A 1 89 ? 4.822 5.238 0.488 1.00 96.75 89 ALA A N 1
ATOM 701 C CA . ALA A 1 89 ? 5.258 4.105 1.303 1.00 96.75 89 ALA A CA 1
ATOM 702 C C . ALA A 1 89 ? 6.782 3.927 1.334 1.00 96.75 89 ALA A C 1
ATOM 704 O O . ALA A 1 89 ? 7.326 3.401 2.303 1.00 96.75 89 ALA A O 1
ATOM 705 N N . LEU A 1 90 ? 7.480 4.328 0.264 1.00 96.94 90 LEU A N 1
ATOM 706 C CA . LEU A 1 90 ? 8.934 4.165 0.142 1.00 96.94 90 LEU A CA 1
ATOM 707 C C . LEU A 1 90 ? 9.691 5.498 0.178 1.00 96.94 90 LEU A C 1
ATOM 709 O O . LEU A 1 90 ? 10.921 5.489 0.131 1.00 96.94 90 LEU A O 1
ATOM 713 N N . ASN A 1 91 ? 8.981 6.632 0.245 1.00 96.12 91 ASN A N 1
ATOM 714 C CA . ASN A 1 91 ? 9.563 7.975 0.200 1.00 96.12 91 ASN A CA 1
ATOM 715 C C . ASN A 1 91 ? 10.540 8.161 -0.984 1.00 96.12 91 ASN A C 1
ATOM 717 O O . ASN A 1 91 ? 11.667 8.639 -0.830 1.00 96.12 91 ASN A O 1
ATOM 721 N N . LYS A 1 92 ? 10.131 7.710 -2.179 1.00 96.50 92 LYS A N 1
ATOM 722 C CA . LYS A 1 92 ? 10.934 7.777 -3.413 1.00 96.50 92 LYS A CA 1
ATOM 723 C C . LYS A 1 92 ? 10.337 8.736 -4.426 1.00 96.50 92 LYS A C 1
ATOM 725 O O . LYS A 1 92 ? 9.122 8.833 -4.563 1.00 96.50 92 LYS A O 1
ATOM 730 N N . SER A 1 93 ? 11.198 9.361 -5.222 1.00 94.44 93 SER A N 1
ATOM 731 C CA . SER A 1 93 ? 10.786 9.925 -6.503 1.00 94.44 93 SER A CA 1
ATOM 732 C C . SER A 1 93 ? 10.631 8.824 -7.551 1.00 94.44 93 SER A C 1
ATOM 734 O O . SER A 1 93 ? 11.264 7.766 -7.494 1.00 94.44 93 SER A O 1
ATOM 736 N N . THR A 1 94 ? 9.764 9.084 -8.516 1.00 95.94 94 THR A N 1
ATOM 737 C CA . THR A 1 94 ? 9.359 8.133 -9.544 1.00 95.94 94 THR A CA 1
ATOM 738 C C . THR A 1 94 ? 9.217 8.851 -10.875 1.00 95.94 94 THR A C 1
ATOM 740 O O . THR A 1 94 ? 8.796 10.006 -10.938 1.00 95.94 94 THR A O 1
ATOM 743 N N . GLU A 1 95 ? 9.514 8.140 -11.954 1.00 95.06 95 GLU A N 1
ATOM 744 C CA . GLU A 1 95 ? 9.132 8.537 -13.306 1.00 95.06 95 GLU A CA 1
ATOM 745 C C . GLU A 1 95 ? 8.015 7.607 -13.765 1.00 95.06 95 GLU A C 1
ATOM 747 O O . GLU A 1 95 ? 8.101 6.399 -13.559 1.00 95.06 95 GLU A O 1
ATOM 752 N N . PHE A 1 96 ? 6.949 8.113 -14.380 1.00 93.25 96 PHE A N 1
ATOM 753 C CA . PHE A 1 96 ? 5.875 7.242 -14.854 1.00 93.25 96 PHE A CA 1
ATOM 754 C C . PHE A 1 96 ? 5.300 7.700 -16.188 1.00 93.25 96 PHE A C 1
ATOM 756 O O . PHE A 1 96 ? 5.256 8.889 -16.490 1.00 93.25 96 PHE A O 1
ATOM 763 N N . SER A 1 97 ? 4.822 6.736 -16.973 1.00 91.62 97 SER A N 1
ATOM 764 C CA . SER A 1 97 ? 4.087 6.974 -18.216 1.00 91.62 97 SER A CA 1
ATOM 765 C C . SER A 1 97 ? 2.755 6.239 -18.174 1.00 91.62 97 SER A C 1
ATOM 767 O O . SER A 1 97 ? 2.665 5.130 -17.649 1.00 91.62 97 SER A O 1
ATOM 769 N N . ARG A 1 98 ? 1.709 6.865 -18.720 1.00 90.44 98 ARG A N 1
ATOM 770 C CA . ARG A 1 98 ? 0.384 6.254 -18.921 1.00 90.44 98 ARG A CA 1
ATOM 771 C C .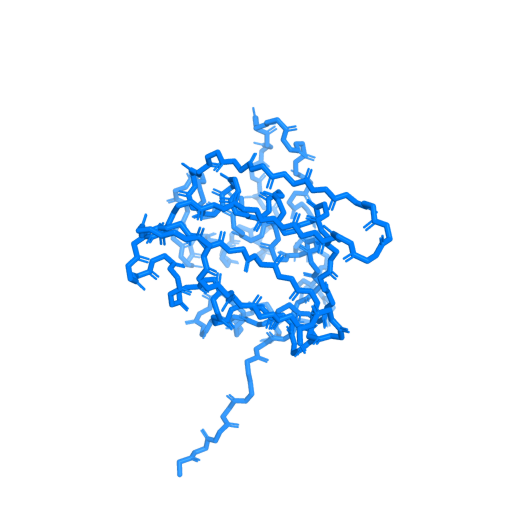 ARG A 1 98 ? 0.125 5.892 -20.385 1.00 90.44 98 ARG A C 1
ATOM 773 O O . ARG A 1 98 ? -0.996 5.525 -20.717 1.00 90.44 98 ARG A O 1
ATOM 780 N N . GLU A 1 99 ? 1.130 6.028 -21.245 1.00 88.38 99 GLU A N 1
ATOM 781 C CA . GLU A 1 99 ? 1.007 5.734 -22.670 1.00 88.38 99 GLU A CA 1
ATOM 782 C C . GLU A 1 99 ? 0.697 4.254 -22.907 1.00 88.38 99 GLU A C 1
ATOM 784 O O . GLU A 1 99 ? 1.236 3.363 -22.243 1.00 88.38 99 GLU A O 1
ATOM 789 N N . GLU A 1 100 ? -0.178 3.988 -23.871 1.00 77.38 100 GLU A N 1
ATOM 790 C CA . GLU A 1 100 ? -0.523 2.629 -24.272 1.00 77.38 100 GLU A CA 1
ATOM 791 C C . GLU A 1 100 ? 0.726 1.894 -24.787 1.00 77.38 100 GLU A C 1
ATOM 793 O O . GLU A 1 100 ? 1.525 2.445 -25.540 1.00 77.38 100 GLU A O 1
ATOM 798 N N . GLY A 1 101 ? 0.945 0.663 -24.316 1.00 78.12 101 GLY A N 1
ATOM 799 C CA . GLY A 1 101 ? 2.152 -0.117 -24.625 1.00 78.12 101 GLY A CA 1
ATOM 800 C C . GLY A 1 101 ? 3.430 0.305 -23.881 1.00 78.12 101 GLY A C 1
ATOM 801 O O . GLY A 1 101 ? 4.412 -0.426 -23.939 1.00 78.12 101 GLY A O 1
ATOM 802 N N . ASN A 1 102 ? 3.423 1.4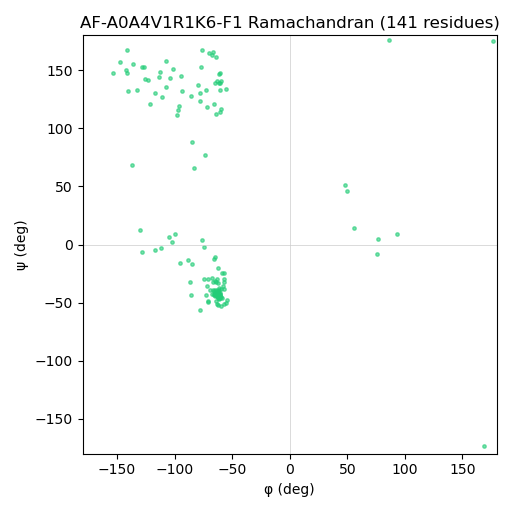25 -23.148 1.00 81.69 102 ASN A N 1
ATOM 803 C CA . ASN A 1 102 ? 4.564 1.910 -22.355 1.00 81.69 102 ASN A CA 1
ATOM 804 C C . ASN A 1 102 ? 4.175 2.262 -20.901 1.00 81.69 102 ASN A C 1
ATOM 806 O O . ASN A 1 102 ? 4.932 2.899 -20.168 1.00 81.69 102 ASN A O 1
ATOM 810 N N . GLY A 1 103 ? 2.980 1.870 -20.461 1.00 90.31 103 GLY A N 1
ATOM 811 C CA . GLY A 1 103 ? 2.451 2.226 -19.149 1.00 90.31 103 GLY A CA 1
ATOM 812 C C . GLY A 1 103 ? 3.248 1.603 -17.999 1.00 90.31 103 GLY A C 1
ATOM 813 O O . GLY A 1 103 ? 3.311 0.384 -17.878 1.00 90.31 103 GLY A O 1
ATOM 814 N N . GLY A 1 104 ? 3.810 2.415 -17.104 1.00 95.56 104 GLY A N 1
ATOM 815 C CA . GLY A 1 104 ? 4.573 1.899 -15.965 1.00 95.56 104 GLY A CA 1
ATOM 816 C C . GLY A 1 104 ? 5.215 2.975 -15.102 1.00 95.56 104 GLY A C 1
ATOM 817 O O . GLY A 1 104 ? 5.153 4.160 -15.429 1.00 95.56 104 GLY A O 1
ATOM 818 N N . VAL A 1 105 ? 5.831 2.543 -14.001 1.00 97.56 105 VAL A N 1
ATOM 819 C CA . VAL A 1 105 ? 6.543 3.405 -13.042 1.00 97.56 105 VAL A CA 1
ATOM 820 C C . VAL A 1 105 ? 7.997 2.954 -12.939 1.00 97.56 105 VAL A C 1
ATOM 822 O O . VAL A 1 105 ? 8.255 1.809 -12.583 1.00 97.56 105 VAL A O 1
ATOM 825 N N . THR A 1 106 ? 8.943 3.832 -13.243 1.00 97.56 106 THR A N 1
ATOM 826 C CA . THR A 1 106 ? 10.377 3.630 -13.032 1.00 97.56 106 THR A CA 1
ATOM 827 C C . THR A 1 106 ? 10.786 4.211 -11.679 1.00 97.56 106 THR A C 1
ATOM 829 O O . THR A 1 106 ? 10.429 5.342 -11.344 1.00 97.56 106 THR A O 1
ATOM 832 N N . VAL A 1 107 ? 11.539 3.439 -10.895 1.00 98.00 107 VAL A N 1
ATOM 833 C CA . VAL A 1 107 ? 12.007 3.821 -9.558 1.00 98.00 107 VAL A CA 1
ATOM 834 C C . VAL A 1 107 ? 13.301 3.091 -9.199 1.00 98.00 107 VAL A C 1
ATOM 836 O O . VAL A 1 107 ? 13.515 1.946 -9.606 1.00 98.00 107 VAL A O 1
ATOM 839 N N . SER A 1 108 ? 14.171 3.745 -8.426 1.00 97.81 108 SER A N 1
ATOM 840 C CA . SER A 1 108 ? 15.332 3.088 -7.823 1.00 97.81 108 SER A CA 1
ATOM 841 C C . SER A 1 108 ? 14.956 2.431 -6.494 1.00 97.81 108 SER A C 1
ATOM 843 O O . SER A 1 108 ? 14.361 3.076 -5.627 1.00 97.81 108 SER A O 1
ATOM 845 N N . LEU A 1 109 ? 15.283 1.145 -6.348 1.00 97.31 109 LEU A N 1
ATOM 846 C CA . LEU A 1 109 ? 14.879 0.325 -5.203 1.00 97.31 109 LEU A CA 1
ATOM 847 C C . LEU A 1 109 ? 16.066 -0.454 -4.641 1.00 97.31 109 LEU A C 1
ATOM 849 O O . LEU A 1 109 ? 16.763 -1.167 -5.366 1.00 97.31 109 LEU A O 1
ATOM 853 N N . THR A 1 110 ? 16.215 -0.414 -3.321 1.00 96.88 110 THR A N 1
ATOM 854 C CA . THR A 1 110 ? 17.004 -1.399 -2.577 1.00 96.88 110 THR A CA 1
ATOM 855 C C . THR A 1 110 ? 16.338 -2.777 -2.640 1.00 96.88 110 THR A C 1
ATOM 857 O O . THR A 1 110 ? 15.158 -2.919 -2.975 1.00 96.88 110 THR A O 1
ATOM 860 N N . ALA A 1 111 ? 17.071 -3.827 -2.260 1.00 95.44 111 ALA A N 1
ATOM 861 C CA . ALA A 1 111 ? 16.521 -5.182 -2.214 1.00 95.44 111 ALA A CA 1
ATOM 862 C C . ALA A 1 111 ? 15.280 -5.297 -1.303 1.00 95.44 111 ALA A C 1
ATOM 864 O O . ALA A 1 111 ? 14.323 -5.980 -1.669 1.00 95.44 111 ALA A O 1
ATOM 865 N N . ASN A 1 112 ? 15.279 -4.598 -0.162 1.00 96.38 112 ASN A N 1
ATOM 866 C CA . ASN A 1 112 ? 14.173 -4.617 0.797 1.00 96.38 112 ASN A CA 1
ATOM 867 C C . ASN A 1 112 ? 12.953 -3.851 0.272 1.00 96.38 112 ASN A C 1
ATOM 869 O O . ASN A 1 112 ? 11.839 -4.358 0.350 1.00 96.38 112 ASN A O 1
ATOM 873 N N . GLU A 1 113 ? 13.156 -2.670 -0.318 1.00 97.69 113 GLU A N 1
ATOM 874 C CA . GLU A 1 113 ? 12.074 -1.881 -0.926 1.00 97.69 113 GLU A CA 1
ATOM 875 C C . GLU A 1 113 ? 11.429 -2.636 -2.095 1.00 97.69 113 GLU A C 1
ATOM 877 O O . GLU A 1 113 ? 10.205 -2.677 -2.213 1.00 97.69 113 GLU A O 1
ATOM 882 N N . ARG A 1 114 ? 12.244 -3.310 -2.919 1.00 97.38 114 ARG A N 1
ATOM 883 C CA . ARG A 1 114 ? 11.755 -4.178 -3.995 1.00 97.38 114 ARG A CA 1
ATOM 884 C C . ARG A 1 114 ? 10.914 -5.329 -3.451 1.00 97.38 114 ARG A C 1
ATOM 886 O O . ARG A 1 114 ? 9.840 -5.586 -3.980 1.00 97.38 114 ARG A O 1
ATOM 893 N N . ALA A 1 115 ? 11.387 -6.013 -2.409 1.00 96.81 115 ALA A N 1
ATOM 894 C CA . ALA A 1 115 ? 10.643 -7.105 -1.786 1.00 96.81 115 ALA A CA 1
ATOM 895 C C . ALA A 1 115 ? 9.320 -6.620 -1.169 1.00 96.81 115 ALA A C 1
ATOM 897 O O . ALA A 1 115 ? 8.300 -7.295 -1.302 1.00 96.81 115 ALA A O 1
ATOM 898 N N . HIS A 1 116 ? 9.320 -5.435 -0.551 1.00 96.44 116 HIS A N 1
ATOM 899 C CA . HIS A 1 116 ? 8.111 -4.826 -0.004 1.00 96.44 116 HIS A CA 1
ATOM 900 C C . HIS A 1 116 ? 7.098 -4.516 -1.114 1.00 96.44 116 HIS A C 1
ATOM 902 O O . HIS A 1 116 ? 5.959 -4.977 -1.042 1.00 96.44 116 HIS A O 1
ATOM 908 N N . LEU A 1 117 ? 7.523 -3.834 -2.181 1.00 97.88 117 LEU A N 1
ATOM 909 C CA . LEU A 1 117 ? 6.658 -3.530 -3.319 1.00 97.88 117 LEU A CA 1
ATOM 910 C C . LEU A 1 117 ? 6.099 -4.807 -3.968 1.00 97.88 117 LEU A C 1
ATOM 912 O O . LEU A 1 117 ? 4.896 -4.911 -4.185 1.00 97.88 117 LEU A O 1
ATOM 916 N N . GLU A 1 118 ? 6.937 -5.818 -4.203 1.00 97.19 118 GLU A N 1
ATOM 917 C CA . GLU A 1 118 ? 6.515 -7.111 -4.764 1.00 97.19 118 GLU A CA 1
ATOM 918 C C . GLU A 1 118 ? 5.441 -7.802 -3.902 1.00 97.19 118 GLU A C 1
ATOM 920 O O . GLU A 1 118 ? 4.517 -8.431 -4.424 1.00 97.19 118 GLU A O 1
ATOM 925 N N . SER A 1 119 ? 5.528 -7.666 -2.573 1.00 96.31 119 SER A N 1
ATOM 926 C CA . SER A 1 119 ? 4.578 -8.296 -1.651 1.00 96.31 119 SER A CA 1
ATOM 927 C C . SER A 1 119 ? 3.158 -7.725 -1.763 1.00 96.31 119 SER A C 1
ATOM 929 O O . SER A 1 119 ? 2.192 -8.485 -1.630 1.00 96.31 119 SER A O 1
ATOM 931 N N . VAL A 1 120 ? 3.032 -6.431 -2.087 1.00 97.69 120 VAL A N 1
ATOM 932 C CA . VAL A 1 120 ? 1.746 -5.722 -2.166 1.00 97.69 120 VAL A CA 1
ATOM 933 C C . VAL A 1 120 ? 1.167 -5.658 -3.580 1.00 97.69 120 VAL A C 1
ATOM 935 O O . VAL A 1 120 ? -0.018 -5.356 -3.734 1.00 97.69 120 VAL A O 1
ATOM 938 N N . LEU A 1 121 ? 1.961 -5.934 -4.620 1.00 97.75 121 LEU A N 1
ATOM 939 C CA . LEU A 1 121 ? 1.526 -5.815 -6.014 1.00 97.75 121 LEU A CA 1
ATOM 940 C C . LEU A 1 121 ? 0.355 -6.747 -6.355 1.00 97.75 121 LEU A C 1
ATOM 942 O O . LEU A 1 121 ? 0.319 -7.928 -5.999 1.00 97.75 121 LEU A O 1
ATOM 946 N N . SER A 1 122 ? -0.592 -6.228 -7.130 1.00 97.19 122 SER A N 1
ATOM 947 C CA . SER A 1 122 ? -1.606 -7.038 -7.801 1.00 97.19 122 SER A CA 1
ATOM 948 C C . SER A 1 122 ? -0.940 -8.017 -8.774 1.00 97.19 122 SER A C 1
ATOM 950 O O . SER A 1 122 ? 0.057 -7.691 -9.413 1.00 97.19 122 SER A O 1
ATOM 952 N N . TYR A 1 123 ? -1.518 -9.211 -8.940 1.00 93.44 123 TYR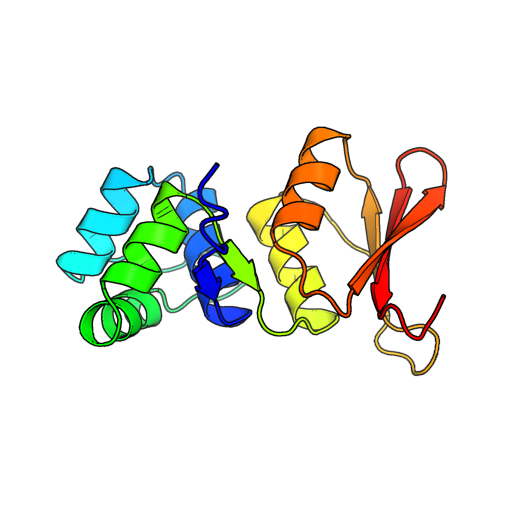 A N 1
ATOM 953 C CA . TYR A 1 123 ? -0.970 -10.278 -9.793 1.00 93.44 123 TYR A CA 1
ATOM 954 C C . TYR A 1 123 ? -0.751 -9.875 -11.259 1.00 93.44 123 TYR A C 1
ATOM 956 O O . TYR A 1 123 ? 0.068 -10.475 -11.948 1.00 93.44 123 TYR A O 1
ATOM 964 N N . GLY A 1 124 ? -1.483 -8.872 -11.749 1.00 94.50 124 GLY A N 1
ATOM 965 C CA . GLY A 1 124 ? -1.341 -8.362 -13.114 1.00 94.50 124 GLY A CA 1
ATOM 966 C C . GLY A 1 124 ? -0.115 -7.475 -13.337 1.00 94.50 124 GLY A C 1
ATOM 967 O O . GLY A 1 124 ? 0.019 -6.924 -14.427 1.00 94.50 124 GLY A O 1
ATOM 968 N N . TRP A 1 125 ? 0.751 -7.308 -12.336 1.00 97.00 125 TRP A N 1
ATOM 969 C CA . TRP A 1 125 ? 1.892 -6.398 -12.356 1.00 97.00 125 TRP A CA 1
ATOM 970 C C . TRP A 1 125 ? 3.180 -7.105 -11.961 1.00 97.00 125 TRP A C 1
ATOM 972 O O . TRP A 1 125 ? 3.161 -8.079 -11.213 1.00 97.00 125 TRP A O 1
ATOM 982 N N . LYS A 1 126 ? 4.306 -6.598 -12.460 1.00 96.50 126 LYS A N 1
ATOM 983 C CA . LYS A 1 126 ? 5.627 -7.108 -12.105 1.00 96.50 126 LYS A CA 1
ATOM 984 C C . LYS A 1 126 ? 6.691 -6.025 -12.107 1.00 96.50 126 LYS A C 1
ATOM 986 O O . LYS A 1 126 ? 6.565 -5.015 -12.801 1.00 96.50 126 LYS A O 1
ATOM 991 N N . ILE A 1 127 ? 7.758 -6.282 -11.359 1.00 97.50 127 ILE A N 1
ATOM 992 C CA . ILE A 1 127 ? 8.954 -5.445 -11.306 1.00 97.50 127 ILE A CA 1
ATOM 993 C C . ILE A 1 127 ? 10.002 -6.024 -12.266 1.00 97.50 127 ILE A C 1
ATOM 995 O O . ILE A 1 127 ? 10.440 -7.162 -12.100 1.00 97.50 127 ILE A O 1
ATOM 999 N N . VAL A 1 128 ? 10.422 -5.250 -13.268 1.00 96.25 128 VAL A N 1
ATOM 1000 C CA . VAL A 1 128 ? 11.469 -5.632 -14.229 1.00 96.25 128 VAL A CA 1
ATOM 1001 C C . VAL A 1 128 ? 12.718 -4.759 -14.067 1.00 96.25 128 VAL A C 1
ATOM 1003 O O . VAL A 1 128 ? 12.590 -3.569 -13.772 1.00 96.25 128 VAL A O 1
ATOM 1006 N N . PRO A 1 129 ? 13.934 -5.304 -14.248 1.00 95.50 129 PRO A N 1
ATOM 1007 C CA . PRO A 1 129 ? 15.150 -4.495 -14.278 1.00 95.50 129 PRO A CA 1
ATOM 1008 C C . PRO A 1 129 ? 15.118 -3.468 -15.418 1.00 95.50 129 PRO A C 1
ATOM 1010 O O . PRO A 1 129 ? 14.714 -3.786 -16.535 1.00 95.50 129 PRO A O 1
ATOM 1013 N N . HIS A 1 130 ? 15.577 -2.249 -15.141 1.00 92.50 130 HIS A N 1
ATOM 1014 C CA . HIS A 1 130 ? 15.700 -1.153 -16.111 1.00 92.50 130 HIS A CA 1
ATOM 1015 C C . HIS A 1 130 ? 17.104 -0.512 -16.118 1.00 92.50 130 HIS A C 1
ATOM 1017 O O . HIS A 1 130 ? 17.416 0.311 -16.971 1.00 92.50 130 HIS A O 1
ATOM 1023 N N . GLY A 1 131 ? 17.969 -0.914 -15.186 1.00 89.38 131 GLY A N 1
ATOM 1024 C CA . GLY A 1 131 ? 19.356 -0.476 -15.055 1.00 89.38 131 GLY A CA 1
ATOM 1025 C C . GLY A 1 131 ? 19.943 -0.940 -13.715 1.00 89.38 131 GLY A C 1
ATOM 1026 O O . GLY A 1 131 ? 19.281 -1.688 -12.989 1.00 89.38 131 GLY A O 1
ATOM 1027 N N . PRO A 1 132 ? 21.167 -0.514 -13.358 1.00 87.38 132 PRO A N 1
ATOM 1028 C CA . PRO A 1 132 ? 21.732 -0.771 -12.034 1.00 87.38 132 PRO A CA 1
ATOM 1029 C C . PRO A 1 132 ? 20.842 -0.152 -10.948 1.00 87.38 132 PRO A C 1
ATOM 1031 O O . PRO A 1 132 ? 20.637 1.056 -10.944 1.00 87.38 132 PRO A O 1
ATOM 1034 N N . GLU A 1 133 ? 20.270 -0.989 -10.076 1.00 86.69 133 GLU A N 1
ATOM 1035 C CA . GLU A 1 133 ? 19.344 -0.588 -8.993 1.00 86.69 133 GLU A CA 1
ATOM 1036 C C . GLU A 1 133 ? 18.105 0.205 -9.447 1.00 86.69 133 GLU A C 1
ATOM 1038 O O . GLU A 1 133 ? 17.387 0.775 -8.623 1.00 86.69 133 GLU A O 1
ATOM 1043 N N . LEU A 1 134 ? 17.829 0.210 -10.753 1.00 96.00 134 LEU A N 1
ATOM 1044 C CA . LEU A 1 134 ? 16.708 0.891 -11.380 1.00 96.00 134 LEU A CA 1
ATOM 1045 C C . LEU A 1 134 ? 15.732 -0.157 -11.901 1.00 96.00 134 LEU A C 1
ATOM 1047 O O . LEU A 1 134 ? 16.107 -1.052 -12.663 1.00 96.00 134 LEU A O 1
ATOM 1051 N N . TYR A 1 135 ? 14.473 -0.033 -11.507 1.00 97.62 135 TYR A N 1
ATOM 1052 C CA . TYR A 1 135 ? 13.424 -0.981 -11.847 1.00 97.62 135 TYR A CA 1
ATOM 1053 C C . TYR A 1 135 ? 12.242 -0.270 -12.482 1.00 97.62 135 TYR A C 1
ATOM 1055 O O . TYR A 1 135 ? 11.975 0.895 -12.191 1.00 97.62 135 TYR A O 1
ATOM 1063 N N . ARG A 1 136 ? 11.505 -0.998 -13.317 1.00 96.75 136 ARG A N 1
ATOM 1064 C CA . ARG A 1 136 ? 10.225 -0.563 -13.865 1.00 96.75 136 ARG A CA 1
ATOM 1065 C C . ARG A 1 136 ? 9.117 -1.497 -13.397 1.00 96.75 136 ARG A C 1
ATOM 1067 O O . ARG A 1 136 ? 9.235 -2.713 -13.504 1.00 96.75 136 ARG A O 1
ATOM 1074 N N . VAL A 1 137 ? 8.037 -0.927 -12.889 1.00 97.44 137 VAL A N 1
ATOM 1075 C CA . VAL A 1 137 ? 6.819 -1.632 -12.495 1.00 97.44 137 VAL A CA 1
ATOM 1076 C C . VAL A 1 137 ? 5.829 -1.518 -13.643 1.00 97.44 137 VAL A C 1
ATOM 1078 O O . VAL A 1 137 ? 5.418 -0.410 -13.998 1.00 97.44 137 VAL A O 1
ATOM 1081 N N . VAL A 1 138 ? 5.479 -2.649 -14.245 1.00 96.31 138 VAL A N 1
ATOM 1082 C CA . VAL A 1 138 ? 4.699 -2.710 -15.490 1.00 96.31 138 VAL A CA 1
ATOM 1083 C C . VAL A 1 138 ? 3.609 -3.777 -15.415 1.00 96.31 138 VAL A C 1
ATOM 1085 O O . VAL A 1 138 ? 3.757 -4.749 -14.663 1.00 96.31 138 VAL A O 1
ATOM 1088 N N . PRO A 1 139 ? 2.525 -3.647 -16.198 1.00 94.38 139 PRO A N 1
ATOM 1089 C CA . PRO A 1 139 ? 1.576 -4.731 -16.387 1.00 94.38 139 PRO A CA 1
ATOM 1090 C C . PRO A 1 139 ? 2.265 -5.958 -16.988 1.00 94.38 139 PRO A C 1
ATOM 1092 O O . PRO A 1 139 ? 3.086 -5.841 -17.897 1.00 94.38 139 PRO A O 1
ATOM 1095 N N . VAL A 1 140 ? 1.889 -7.153 -16.536 1.00 93.06 140 VAL A N 1
ATOM 1096 C CA . VAL A 1 140 ? 2.432 -8.422 -17.052 1.00 93.06 140 VAL A CA 1
ATOM 1097 C C . VAL A 1 140 ? 2.213 -8.559 -18.561 1.00 93.06 140 VAL A C 1
ATOM 1099 O O . VAL A 1 140 ? 3.071 -9.109 -19.237 1.00 93.06 140 VAL A O 1
ATOM 1102 N N . ALA A 1 141 ? 1.122 -8.005 -19.099 1.00 86.31 141 ALA A N 1
ATOM 1103 C CA . ALA A 1 141 ? 0.816 -8.019 -20.531 1.00 86.31 141 ALA A CA 1
ATOM 1104 C C . ALA A 1 141 ? 1.803 -7.219 -21.410 1.00 86.31 141 ALA A C 1
ATOM 1106 O O . ALA A 1 141 ? 1.737 -7.328 -22.630 1.00 86.31 141 ALA A O 1
ATOM 1107 N N . GLN A 1 142 ? 2.677 -6.398 -20.818 1.00 76.06 142 GLN A N 1
ATOM 1108 C CA . GLN A 1 142 ? 3.632 -5.546 -21.542 1.00 76.06 142 GLN A CA 1
ATOM 1109 C C . GLN A 1 142 ? 5.053 -6.120 -21.599 1.00 76.06 142 GLN A C 1
ATOM 1111 O O . GLN A 1 142 ? 5.981 -5.411 -21.986 1.00 76.06 142 GLN A O 1
ATOM 1116 N N . VAL A 1 143 ? 5.259 -7.367 -21.173 1.00 72.00 143 VAL A N 1
ATOM 1117 C CA . VAL A 1 143 ? 6.597 -7.963 -21.056 1.00 72.00 143 VAL A CA 1
ATOM 1118 C C . VAL A 1 143 ? 6.631 -9.378 -21.588 1.00 72.00 143 VAL A C 1
ATOM 1120 O O . VAL A 1 143 ? 5.671 -10.119 -21.295 1.00 72.00 143 VAL A O 1
#

Radius of gyration: 15.46 Å; Cα contacts (8 Å, |Δi|>4): 216; chains: 1; bounding box: 40×42×42 Å

Foldseek 3Di:
DPPPDAQEDALLLLLLLLQCVLVPDALVRLLVCLCVVVDDQDPDPVRRPNSVSVVVCVVPVVSSNRCSPVNHAYQDDAQVSLQSSCCRNVVWHWDADPDVLRGWIKTQDDPVRQVVSVVHYHPQWDWADDDVSIIIIDGPVND

Sequence (143 aa):
MSTEQPALLSQWDALLLEGLRAAGFSNEEILSAIRTGELPQDESEFHLDYQSLAVLYADQPELVERAVLKGYRIKYNTVGGLNSWIRLALNKSTEFSREEGNGGVTVSLTANERAHLESVLSYGWKIVPHGPELYRVVPVAQV

Mean predicted aligned error: 3.73 Å